Protein AF-A0A7Z8E189-F1 (afdb_monomer_lite)

Sequence (111 aa):
MVSKEAENFLDKLSVELLFRGKDDDEVNEIDDELRAHLLTAEQNGEDVRPIIQTPVKLYADRFAKEMTLTQGLYKYVMYFIVFLLAIFMIPRMLDQGTFDVSVSLLLYIIG

Secondary structure (DSSP, 8-state):
---HHHHHHHHHHHHHHHHTT--HHHHHHHHHHHHHHHHHHHHTT---HHHHTS-HHHHHGGG-----TTSTHHHHHHHHHHHHHHHHHHHHHHHTT-----HHHHHHHH-

Structure (mmCIF, N/CA/C/O backbone):
data_AF-A0A7Z8E189-F1
#
_entry.id   AF-A0A7Z8E189-F1
#
loop_
_atom_site.group_PDB
_atom_site.id
_atom_site.type_symbol
_atom_site.label_atom_id
_atom_site.label_alt_id
_atom_site.label_comp_id
_atom_site.label_asym_id
_atom_site.label_entity_id
_atom_site.label_seq_id
_atom_site.pdbx_PDB_ins_code
_atom_site.Cartn_x
_atom_site.Cartn_y
_atom_site.Cartn_z
_atom_site.occupancy
_atom_site.B_iso_or_equiv
_atom_site.auth_seq_id
_atom_site.auth_comp_id
_atom_site.auth_asym_id
_atom_site.auth_atom_id
_atom_site.pdbx_PDB_model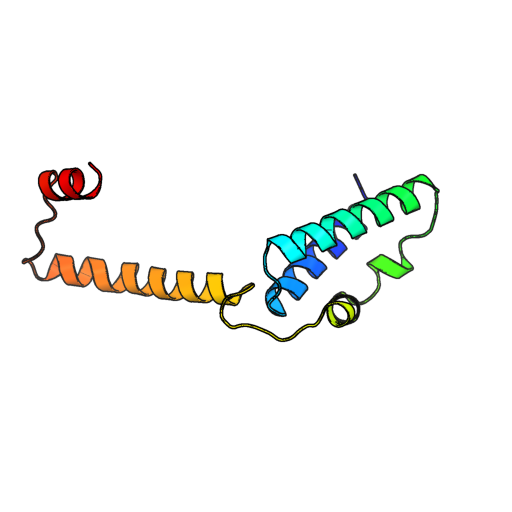_num
ATOM 1 N N . MET A 1 1 ? -11.224 8.437 11.596 1.00 75.81 1 MET A N 1
ATOM 2 C CA . MET A 1 1 ? -9.871 7.847 11.532 1.00 75.81 1 MET A CA 1
ATOM 3 C C . MET A 1 1 ? -9.746 6.884 12.690 1.00 75.81 1 MET A C 1
ATOM 5 O O . MET A 1 1 ? -10.227 7.229 13.763 1.00 75.81 1 MET A O 1
ATOM 9 N N . VAL A 1 2 ? -9.185 5.704 12.438 1.00 88.19 2 VAL A N 1
ATOM 10 C CA . VAL A 1 2 ? -8.939 4.670 13.455 1.00 88.19 2 VAL A CA 1
ATOM 11 C C . VAL A 1 2 ? -7.736 5.036 14.331 1.00 88.19 2 VAL A C 1
ATOM 13 O O . VAL A 1 2 ? -6.996 5.973 14.016 1.00 88.19 2 VAL A O 1
ATOM 16 N N . SER A 1 3 ? -7.527 4.310 15.427 1.00 90.69 3 SER A N 1
ATOM 17 C CA . SER A 1 3 ? -6.322 4.447 16.248 1.00 90.69 3 SER A CA 1
ATOM 18 C C . SER A 1 3 ? -5.026 4.154 15.471 1.00 90.69 3 SER A C 1
ATOM 20 O O . SER A 1 3 ? -4.992 3.402 14.498 1.00 90.69 3 SER A O 1
ATOM 22 N N . LYS A 1 4 ? -3.904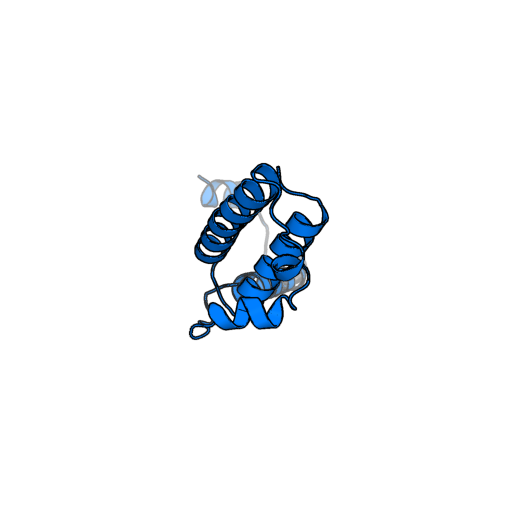 4.715 15.944 1.00 89.69 4 LYS A N 1
ATOM 23 C CA . LYS A 1 4 ? -2.581 4.526 15.318 1.00 89.69 4 LYS A CA 1
ATOM 24 C C . LYS A 1 4 ? -2.103 3.068 15.349 1.00 89.69 4 LYS A C 1
ATOM 26 O O . LYS A 1 4 ? -1.332 2.649 14.490 1.00 89.69 4 LYS A O 1
ATOM 31 N N . GLU A 1 5 ? -2.530 2.303 16.351 1.00 89.50 5 GLU A N 1
ATOM 32 C CA . GLU A 1 5 ? -2.217 0.874 16.454 1.00 89.50 5 GLU A CA 1
ATOM 33 C C . GLU A 1 5 ? -2.990 0.062 15.411 1.00 89.50 5 GLU A C 1
ATOM 35 O O . GLU A 1 5 ? -2.399 -0.801 14.761 1.00 89.50 5 GLU A O 1
ATOM 40 N N . ALA A 1 6 ? -4.270 0.388 15.203 1.00 90.38 6 ALA A N 1
ATOM 41 C CA . ALA A 1 6 ? -5.095 -0.195 14.153 1.00 90.38 6 ALA A CA 1
ATOM 42 C C . ALA A 1 6 ? -4.560 0.132 12.754 1.00 90.38 6 ALA A C 1
ATOM 44 O O . ALA A 1 6 ? -4.443 -0.762 11.922 1.00 90.38 6 ALA A O 1
ATOM 45 N N . GLU A 1 7 ? -4.149 1.376 12.513 1.00 92.44 7 GLU A N 1
ATOM 46 C CA . GLU A 1 7 ? -3.561 1.782 11.232 1.00 92.44 7 GLU A CA 1
ATOM 47 C C . GLU A 1 7 ? -2.251 1.034 10.928 1.00 92.44 7 GLU A C 1
ATOM 49 O O . GLU A 1 7 ? -2.077 0.495 9.843 1.00 92.44 7 GLU A O 1
ATOM 54 N N . ASN A 1 8 ? -1.372 0.869 11.922 1.00 93.06 8 ASN A N 1
ATOM 55 C CA . ASN A 1 8 ? -0.138 0.089 11.761 1.00 93.06 8 ASN A CA 1
ATOM 56 C C . ASN A 1 8 ? -0.404 -1.414 11.539 1.00 93.06 8 ASN A C 1
ATOM 58 O O . ASN A 1 8 ? 0.387 -2.109 10.901 1.00 93.06 8 ASN A O 1
ATOM 62 N N . PHE A 1 9 ? -1.491 -1.949 12.100 1.00 93.44 9 PHE A N 1
ATOM 63 C CA . PHE A 1 9 ? -1.918 -3.319 11.823 1.00 93.44 9 PHE A CA 1
ATOM 64 C C . PHE A 1 9 ? -2.392 -3.469 10.371 1.00 93.44 9 PHE A C 1
ATOM 66 O O . PHE A 1 9 ? -1.952 -4.400 9.695 1.00 93.44 9 PHE A O 1
ATOM 73 N N . LEU A 1 10 ? -3.225 -2.538 9.898 1.00 93.25 10 LEU A N 1
ATOM 74 C CA . LEU A 1 10 ? -3.724 -2.478 8.524 1.00 93.25 10 LEU A CA 1
ATOM 75 C C . LEU A 1 10 ? -2.575 -2.388 7.508 1.00 93.25 10 LEU A C 1
ATOM 77 O O . LEU A 1 10 ? -2.470 -3.245 6.636 1.00 93.25 10 LEU A O 1
ATOM 81 N N . ASP A 1 11 ? -1.618 -1.477 7.708 1.00 93.50 11 ASP A N 1
ATOM 82 C CA . ASP A 1 11 ? -0.448 -1.338 6.825 1.00 93.50 11 ASP A CA 1
ATOM 83 C C . ASP A 1 11 ? 0.350 -2.648 6.705 1.00 93.50 11 ASP A C 1
ATOM 85 O O . ASP A 1 11 ? 0.748 -3.077 5.618 1.00 93.50 11 ASP A O 1
ATOM 89 N N . LYS A 1 12 ? 0.585 -3.320 7.839 1.00 93.50 12 LYS A N 1
ATOM 90 C CA . LYS A 1 12 ? 1.305 -4.600 7.871 1.00 93.50 12 LYS A CA 1
ATOM 91 C C . LYS A 1 12 ? 0.520 -5.721 7.203 1.00 93.50 12 LYS A C 1
ATOM 93 O O . LYS A 1 12 ? 1.133 -6.584 6.573 1.00 93.50 12 LYS A O 1
ATOM 98 N N . LEU A 1 13 ? -0.801 -5.733 7.365 1.00 92.75 13 LEU A N 1
ATOM 99 C CA . LEU A 1 13 ? -1.673 -6.695 6.707 1.00 92.75 13 LEU A CA 1
ATOM 100 C C . LEU A 1 13 ? -1.619 -6.503 5.189 1.00 92.75 13 LEU A C 1
ATOM 102 O O . LEU A 1 13 ? -1.385 -7.474 4.476 1.00 92.75 13 LEU A O 1
ATOM 106 N N . SER A 1 14 ? -1.737 -5.267 4.710 1.00 92.06 14 SER A N 1
ATOM 107 C CA . SER A 1 14 ? -1.685 -4.923 3.287 1.00 92.06 14 SER A CA 1
ATOM 108 C C . SER A 1 14 ? -0.377 -5.373 2.638 1.00 92.06 14 SER A C 1
ATOM 110 O O . SER A 1 14 ? -0.388 -6.043 1.605 1.00 92.06 14 SER A O 1
ATOM 112 N N . VAL A 1 15 ? 0.763 -5.134 3.294 1.00 90.12 15 VAL A N 1
ATOM 113 C CA . VAL A 1 15 ? 2.066 -5.639 2.827 1.00 90.12 15 VAL A CA 1
ATOM 114 C C . VAL A 1 15 ? 2.099 -7.170 2.769 1.00 90.12 15 VAL A C 1
ATOM 116 O O . VAL A 1 15 ? 2.551 -7.741 1.777 1.00 90.12 15 VAL A O 1
ATOM 119 N N . GLU A 1 16 ? 1.620 -7.857 3.807 1.00 89.69 16 GLU A N 1
ATOM 120 C CA . GLU A 1 16 ? 1.593 -9.325 3.852 1.00 89.69 16 GLU A CA 1
ATOM 121 C C . GLU A 1 16 ? 0.678 -9.921 2.763 1.00 89.69 16 GLU A C 1
ATOM 123 O O . GLU A 1 16 ? 1.026 -10.936 2.157 1.00 89.69 16 GLU A O 1
ATOM 128 N N . LEU A 1 17 ? -0.459 -9.287 2.465 1.00 89.12 17 LEU A N 1
ATOM 129 C CA . LEU A 1 17 ? -1.369 -9.706 1.394 1.00 89.12 17 LEU A CA 1
ATOM 130 C C . LEU A 1 17 ? -0.731 -9.535 0.007 1.00 89.12 17 LEU A C 1
ATOM 132 O O . LEU A 1 17 ? -0.806 -10.456 -0.811 1.00 89.12 17 LEU A O 1
ATOM 136 N N . LEU A 1 18 ? -0.017 -8.429 -0.230 1.00 87.38 18 LEU A N 1
ATOM 137 C CA . LEU A 1 18 ? 0.775 -8.235 -1.451 1.00 87.38 18 LEU A CA 1
ATOM 138 C C . LEU A 1 18 ? 1.890 -9.283 -1.586 1.00 87.38 18 LEU A C 1
ATOM 140 O O . LEU A 1 18 ? 2.174 -9.750 -2.692 1.00 87.38 18 LEU A O 1
ATOM 144 N N . PHE A 1 19 ? 2.521 -9.680 -0.474 1.00 84.12 19 PHE A N 1
ATOM 145 C CA . PHE A 1 19 ? 3.515 -10.763 -0.453 1.00 84.12 19 PHE A CA 1
ATOM 146 C C . PHE A 1 19 ? 2.903 -12.117 -0.810 1.00 84.12 19 PHE A C 1
ATOM 148 O O . PHE A 1 19 ? 3.558 -12.944 -1.441 1.00 84.12 19 PHE A O 1
ATOM 155 N N . ARG A 1 20 ? 1.643 -12.330 -0.435 1.00 82.62 20 ARG A N 1
ATOM 156 C CA . ARG A 1 20 ? 0.861 -13.531 -0.753 1.00 82.62 20 ARG A CA 1
ATOM 157 C C . ARG A 1 20 ? 0.256 -13.504 -2.154 1.00 82.62 20 ARG A C 1
ATOM 159 O O . ARG A 1 20 ? -0.443 -14.443 -2.516 1.00 82.62 20 ARG A O 1
ATOM 166 N N . GLY A 1 21 ? 0.554 -12.474 -2.945 1.00 79.38 21 GLY A N 1
ATOM 167 C CA . GLY A 1 21 ? 0.171 -12.385 -4.349 1.00 79.38 21 GLY A CA 1
ATOM 168 C C . GLY A 1 21 ? -1.221 -11.816 -4.595 1.00 79.38 21 GLY A C 1
ATOM 169 O O . GLY A 1 21 ? -1.713 -11.971 -5.706 1.00 79.38 21 GLY A O 1
ATOM 170 N N . LYS A 1 22 ? -1.846 -11.154 -3.613 1.00 84.69 22 LYS A N 1
ATOM 171 C CA . LYS A 1 22 ? -3.025 -10.326 -3.893 1.00 84.69 22 LYS A CA 1
ATOM 172 C C . LYS A 1 22 ? -2.643 -9.117 -4.731 1.00 84.69 22 LYS A C 1
ATOM 174 O O . LYS A 1 22 ? -1.537 -8.593 -4.581 1.00 84.69 22 LYS A O 1
ATOM 179 N N . ASP A 1 23 ? -3.531 -8.693 -5.618 1.00 85.94 23 ASP A N 1
ATOM 180 C CA . ASP A 1 23 ? -3.355 -7.426 -6.323 1.00 85.94 23 ASP A CA 1
ATOM 181 C C . ASP A 1 23 ? -3.775 -6.221 -5.472 1.00 85.94 23 ASP A C 1
ATOM 183 O O . ASP A 1 23 ? -4.356 -6.362 -4.397 1.00 85.94 23 ASP A O 1
ATOM 187 N N . ASP A 1 24 ? -3.403 -5.032 -5.946 1.00 87.56 24 ASP A N 1
ATOM 188 C CA . ASP A 1 24 ? -3.598 -3.784 -5.213 1.00 87.56 24 ASP A CA 1
ATOM 189 C C . ASP A 1 24 ? -5.092 -3.494 -4.967 1.00 87.56 24 ASP A C 1
ATOM 191 O O . ASP A 1 24 ? -5.438 -2.981 -3.905 1.00 87.56 24 ASP A O 1
ATOM 195 N N . ASP A 1 25 ? -5.982 -3.861 -5.896 1.00 89.19 25 ASP A N 1
ATOM 196 C CA . ASP A 1 25 ? -7.421 -3.611 -5.768 1.00 89.19 25 ASP A CA 1
ATOM 197 C C . ASP A 1 25 ? -8.033 -4.517 -4.691 1.00 89.19 25 ASP A C 1
ATOM 199 O O . ASP A 1 25 ? -8.745 -4.032 -3.812 1.00 89.19 25 ASP A O 1
ATOM 203 N N . GLU A 1 26 ? -7.682 -5.810 -4.688 1.00 88.25 26 GLU A N 1
ATOM 204 C CA . GLU A 1 26 ? -8.100 -6.739 -3.630 1.00 88.25 26 GLU A CA 1
ATOM 205 C C . GLU A 1 26 ? -7.585 -6.315 -2.247 1.00 88.25 26 GLU A C 1
ATOM 207 O O . GLU A 1 26 ? -8.281 -6.467 -1.242 1.00 88.25 26 GLU A O 1
ATOM 212 N N . VAL A 1 27 ? -6.345 -5.824 -2.169 1.00 91.31 27 VAL A N 1
ATOM 213 C CA . VAL A 1 27 ? -5.761 -5.354 -0.905 1.00 91.31 27 VAL A CA 1
ATOM 214 C C . VAL A 1 27 ? -6.492 -4.117 -0.398 1.00 91.31 27 VAL A C 1
ATOM 216 O O . VAL A 1 27 ? -6.807 -4.061 0.788 1.00 91.31 27 VAL A O 1
ATOM 219 N N . ASN A 1 28 ? -6.802 -3.167 -1.282 1.00 92.75 28 ASN A N 1
ATOM 220 C CA . ASN A 1 28 ? -7.537 -1.958 -0.918 1.00 92.75 28 ASN A CA 1
ATOM 221 C C . ASN A 1 28 ? -8.964 -2.275 -0.456 1.00 92.75 28 ASN A C 1
ATOM 223 O O . ASN A 1 28 ? -9.410 -1.712 0.536 1.00 92.75 28 ASN A O 1
ATOM 227 N N . GLU A 1 29 ? -9.656 -3.211 -1.111 1.00 93.25 29 GLU A N 1
ATOM 228 C CA . GLU A 1 29 ? -10.999 -3.636 -0.695 1.00 93.25 29 GLU A CA 1
ATOM 229 C C . GLU A 1 29 ? -10.985 -4.249 0.717 1.00 93.25 29 GLU A C 1
ATOM 231 O O . GLU A 1 29 ? -11.814 -3.896 1.559 1.00 93.25 29 GLU A O 1
ATOM 236 N N . ILE A 1 30 ? -9.995 -5.104 1.011 1.00 91.44 30 ILE A N 1
ATOM 237 C CA . ILE A 1 30 ? -9.816 -5.696 2.345 1.00 91.44 30 ILE A CA 1
ATOM 238 C C . ILE A 1 30 ? -9.447 -4.626 3.387 1.00 91.44 30 ILE A C 1
ATOM 240 O O . ILE A 1 30 ? -9.955 -4.679 4.511 1.00 91.44 30 ILE A O 1
ATOM 244 N N . ASP A 1 31 ? -8.572 -3.670 3.047 1.00 94.00 31 ASP A N 1
ATOM 245 C CA . ASP A 1 31 ? -8.203 -2.563 3.942 1.00 94.00 31 ASP A CA 1
ATOM 246 C C . ASP A 1 31 ? -9.418 -1.699 4.274 1.00 94.00 31 ASP A C 1
ATOM 248 O O . ASP A 1 31 ? -9.686 -1.455 5.449 1.00 94.00 31 ASP A O 1
ATOM 252 N N . ASP A 1 32 ? -10.185 -1.292 3.261 1.00 94.25 32 ASP A N 1
ATOM 253 C CA . ASP A 1 32 ? -11.337 -0.405 3.408 1.00 94.25 32 ASP A CA 1
ATOM 254 C C . ASP A 1 32 ? -12.448 -1.049 4.247 1.00 94.25 32 ASP A C 1
ATOM 256 O O . ASP A 1 32 ? -12.968 -0.419 5.177 1.00 94.25 32 ASP A O 1
ATOM 260 N N . GLU A 1 33 ? -12.785 -2.315 3.973 1.00 92.38 33 GLU A N 1
ATOM 261 C CA . GLU A 1 33 ? -13.784 -3.063 4.743 1.00 92.38 33 GLU A CA 1
ATOM 262 C C . GLU A 1 33 ? -13.350 -3.193 6.210 1.00 92.38 33 GLU A C 1
ATOM 264 O O . GLU A 1 33 ? -14.097 -2.857 7.138 1.00 92.38 33 GLU A O 1
ATOM 269 N N . LEU A 1 34 ? -12.107 -3.618 6.445 1.00 92.56 34 LEU A N 1
ATOM 270 C CA . LEU A 1 34 ? -11.603 -3.820 7.798 1.00 92.56 34 LEU A CA 1
ATOM 271 C C . LEU A 1 34 ? -11.441 -2.501 8.560 1.00 92.56 34 LEU A C 1
ATOM 273 O O . LEU A 1 34 ? -11.754 -2.430 9.750 1.00 92.56 34 LEU A O 1
ATOM 277 N N . ARG A 1 35 ? -11.005 -1.435 7.888 1.00 94.31 35 ARG A N 1
ATOM 278 C CA . ARG A 1 35 ? -10.900 -0.087 8.452 1.00 94.31 35 ARG A CA 1
ATOM 279 C C . ARG A 1 35 ? -12.265 0.446 8.861 1.00 94.31 35 ARG A C 1
ATOM 281 O O . ARG A 1 35 ? -12.376 1.036 9.938 1.00 94.31 35 ARG A O 1
ATOM 288 N N . ALA A 1 36 ? -13.298 0.222 8.050 1.00 93.88 36 ALA A N 1
ATOM 289 C CA . ALA A 1 36 ? -14.668 0.573 8.405 1.00 93.88 36 ALA A CA 1
ATOM 290 C C . ALA A 1 36 ? -15.127 -0.189 9.659 1.00 93.88 36 ALA A C 1
ATOM 292 O O . ALA A 1 36 ? -15.620 0.433 10.602 1.00 93.88 36 ALA A O 1
ATOM 293 N N . HIS A 1 37 ? -14.882 -1.502 9.726 1.00 90.94 37 HIS A N 1
ATOM 294 C CA . HIS A 1 37 ? -15.213 -2.312 10.902 1.00 90.94 37 HIS A CA 1
ATOM 295 C C . HIS A 1 37 ? -14.492 -1.855 12.175 1.00 90.94 37 HIS A C 1
ATOM 297 O O . HIS A 1 37 ? -15.126 -1.718 13.222 1.00 90.94 37 HIS A O 1
ATOM 303 N N . LEU A 1 38 ? -13.189 -1.578 12.092 1.00 91.94 38 LEU A N 1
ATOM 304 C CA . LEU A 1 38 ? -12.400 -1.087 13.224 1.00 91.94 38 LEU A CA 1
ATOM 305 C C . LEU A 1 38 ? -12.889 0.287 13.688 1.00 91.94 38 LEU A C 1
ATOM 307 O O . LEU A 1 38 ? -13.026 0.515 14.888 1.00 91.94 38 LEU A O 1
ATOM 311 N N . LEU A 1 39 ? -13.217 1.181 12.752 1.00 93.25 39 LEU A N 1
ATOM 312 C CA . LEU A 1 39 ? -13.748 2.501 13.076 1.00 93.25 39 LEU A CA 1
ATOM 313 C C . LEU A 1 39 ? -15.096 2.407 13.798 1.00 93.25 39 LEU A C 1
ATOM 315 O O . LEU A 1 39 ? -15.302 3.106 14.788 1.00 93.25 39 LEU A O 1
ATOM 319 N N . THR A 1 40 ? -16.006 1.551 13.327 1.00 92.38 40 THR A N 1
ATOM 320 C CA . THR A 1 40 ? -17.305 1.339 13.980 1.00 92.38 40 THR A CA 1
ATOM 321 C C . THR A 1 40 ? -17.142 0.743 15.377 1.00 92.38 40 THR A C 1
ATOM 323 O O . THR A 1 40 ? -17.763 1.234 16.317 1.00 92.38 40 THR A O 1
ATOM 326 N N . ALA A 1 41 ? -16.276 -0.259 15.541 1.00 90.19 41 ALA A N 1
ATOM 327 C CA . ALA A 1 41 ? -16.005 -0.869 16.840 1.00 90.19 41 ALA A CA 1
ATOM 328 C C . ALA A 1 41 ? -15.429 0.151 17.840 1.00 90.19 41 ALA A C 1
ATOM 330 O O . ALA A 1 41 ? -15.933 0.278 18.956 1.00 90.19 41 ALA A O 1
ATOM 331 N N . GLU A 1 42 ? -14.443 0.956 17.428 1.00 89.38 42 GLU A N 1
ATOM 332 C CA . GLU A 1 42 ? -13.879 2.019 18.271 1.00 89.38 42 GLU A CA 1
ATOM 333 C C . GLU A 1 42 ? -14.929 3.083 18.643 1.00 89.38 42 GLU A C 1
ATOM 335 O O . GLU A 1 42 ? -14.981 3.525 19.793 1.00 89.38 42 GLU A O 1
ATOM 340 N N . GLN A 1 43 ? -15.803 3.473 17.706 1.00 91.81 43 GLN A N 1
ATOM 341 C CA . GLN A 1 43 ? -16.892 4.428 17.960 1.00 91.81 43 GLN A CA 1
ATOM 342 C C . GLN A 1 43 ? -17.945 3.893 18.938 1.00 91.81 43 GLN A C 1
ATOM 344 O O . GLN A 1 43 ? -18.487 4.662 19.733 1.00 91.81 43 GLN A O 1
ATOM 349 N N . ASN A 1 44 ? -18.206 2.586 18.910 1.00 90.75 44 ASN A N 1
ATOM 350 C CA . ASN A 1 44 ? -19.111 1.909 19.836 1.00 90.75 44 ASN A CA 1
ATOM 351 C C . ASN A 1 44 ? -18.483 1.655 21.219 1.00 90.75 44 ASN A C 1
ATOM 353 O O . ASN A 1 44 ? -19.167 1.173 22.123 1.00 90.75 44 ASN A O 1
ATOM 3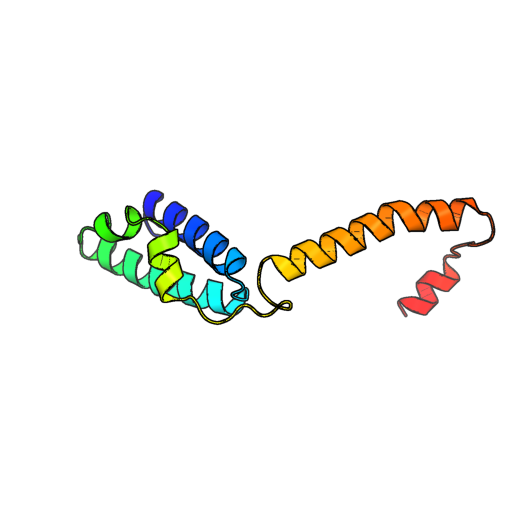57 N N . GLY A 1 45 ? -17.197 1.976 21.406 1.00 87.81 45 GLY A N 1
ATOM 358 C CA . GLY A 1 45 ? -16.457 1.679 22.633 1.00 87.81 45 GLY A CA 1
ATOM 359 C C . GLY A 1 45 ? -16.107 0.196 22.791 1.00 87.81 45 GLY A C 1
ATOM 360 O O . GLY A 1 45 ? -15.841 -0.255 23.906 1.00 87.81 45 GLY A O 1
ATOM 361 N N . GLU A 1 46 ? -16.127 -0.566 21.698 1.00 89.00 46 GLU A N 1
ATOM 362 C CA . GLU A 1 46 ? -15.723 -1.968 21.672 1.00 89.00 46 GLU A CA 1
ATOM 363 C C . GLU A 1 46 ? -14.194 -2.100 21.691 1.00 89.00 46 GLU A C 1
ATOM 365 O O . GLU A 1 46 ? -13.448 -1.238 21.221 1.00 89.00 46 GLU A O 1
ATOM 370 N N . ASP A 1 47 ? -13.711 -3.210 22.247 1.00 86.19 47 ASP A N 1
ATOM 371 C CA . ASP A 1 47 ? -12.280 -3.480 22.319 1.00 86.19 47 ASP A CA 1
ATOM 372 C C . ASP A 1 47 ? -11.769 -4.094 21.009 1.00 86.19 47 ASP A C 1
ATOM 374 O O . ASP A 1 47 ? -11.987 -5.275 20.736 1.00 86.19 47 ASP A O 1
ATOM 378 N N . VAL A 1 48 ? -11.044 -3.304 20.214 1.00 87.12 48 VAL A N 1
ATOM 379 C CA . VAL A 1 48 ? -10.416 -3.751 18.957 1.00 87.12 48 VAL A CA 1
ATOM 380 C C . VAL A 1 48 ? -9.067 -4.450 19.152 1.00 87.12 48 VAL A C 1
ATOM 382 O O . VAL A 1 48 ? -8.564 -5.080 18.218 1.00 87.12 48 VAL A O 1
ATOM 385 N N . ARG A 1 49 ? -8.485 -4.408 20.362 1.00 86.31 49 ARG A N 1
ATOM 386 C CA . ARG A 1 49 ? -7.176 -5.013 20.685 1.00 86.31 49 ARG A CA 1
ATOM 387 C C . ARG A 1 49 ? -7.041 -6.487 20.292 1.00 86.31 49 ARG A C 1
ATOM 389 O O . ARG A 1 49 ? -5.983 -6.837 19.773 1.00 86.31 49 ARG A O 1
ATOM 396 N N . PRO A 1 50 ? -8.057 -7.355 20.469 1.00 85.81 50 PRO A N 1
ATOM 397 C CA . PRO A 1 50 ? -7.962 -8.755 20.058 1.00 85.81 50 PRO A CA 1
ATOM 398 C C . PRO A 1 50 ? -7.706 -8.924 18.554 1.00 85.81 50 PRO A C 1
ATOM 400 O O . PRO A 1 50 ? -7.018 -9.857 18.145 1.00 85.81 50 PRO A O 1
ATOM 403 N N . ILE A 1 51 ? -8.226 -8.010 17.730 1.00 82.50 51 ILE A N 1
ATOM 404 C CA . ILE A 1 51 ? -8.053 -8.031 16.275 1.00 82.50 51 ILE A CA 1
ATOM 405 C C . ILE A 1 51 ? -6.646 -7.535 15.930 1.00 82.50 51 ILE A C 1
ATOM 407 O O . ILE A 1 51 ? -5.877 -8.262 15.307 1.00 82.50 51 ILE A O 1
ATOM 411 N N . ILE A 1 52 ? -6.274 -6.345 16.409 1.00 87.19 52 ILE A N 1
ATOM 412 C CA . ILE A 1 52 ? -5.007 -5.682 16.047 1.00 87.19 52 ILE A CA 1
ATOM 413 C C . ILE A 1 52 ? -3.759 -6.339 16.662 1.00 87.19 52 ILE A C 1
ATOM 415 O O . ILE A 1 52 ? -2.655 -6.165 16.152 1.00 87.19 52 ILE A O 1
ATOM 419 N N . GLN A 1 53 ? -3.907 -7.104 17.750 1.00 87.81 53 GLN A N 1
ATOM 420 C CA . GLN A 1 53 ? -2.809 -7.874 18.355 1.00 87.81 53 GLN A CA 1
ATOM 421 C C . GLN A 1 53 ? -2.647 -9.270 17.746 1.00 87.81 53 GLN A C 1
ATOM 423 O O . GLN A 1 53 ? -1.673 -9.965 18.047 1.00 87.81 53 GLN A O 1
ATOM 428 N N . THR A 1 54 ? -3.574 -9.701 16.887 1.00 85.69 54 THR A N 1
ATOM 429 C CA . THR A 1 54 ? -3.420 -10.966 16.170 1.00 85.69 54 THR A CA 1
ATOM 430 C C . THR A 1 54 ? -2.229 -10.859 15.208 1.00 85.69 54 THR A C 1
ATOM 432 O O . THR A 1 54 ? -2.063 -9.834 14.545 1.00 85.69 54 THR A O 1
ATOM 435 N N . PRO A 1 55 ? -1.382 -11.897 15.078 1.00 87.81 55 PRO A N 1
ATOM 436 C CA . PRO A 1 55 ? -0.326 -11.891 14.076 1.00 87.81 55 PRO A CA 1
ATOM 437 C C . PRO A 1 55 ? -0.905 -11.680 12.672 1.00 87.81 55 PRO A C 1
ATOM 439 O O . PRO A 1 55 ? -1.703 -12.493 12.206 1.00 87.81 55 PRO A O 1
ATOM 442 N N . VAL A 1 56 ? -0.464 -10.629 11.974 1.00 88.25 56 VAL A N 1
ATOM 443 C CA . VAL A 1 56 ? -0.938 -10.282 10.617 1.00 88.25 56 VAL A CA 1
ATOM 444 C C . VAL A 1 56 ? -0.867 -11.452 9.638 1.00 88.25 56 VAL A C 1
ATOM 446 O O . VAL A 1 56 ? -1.777 -11.624 8.840 1.00 88.25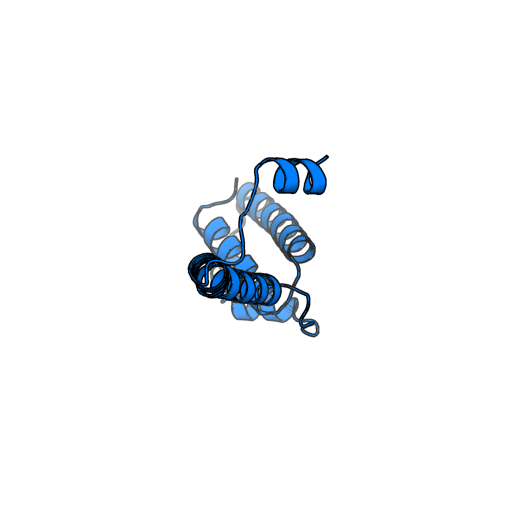 56 VAL A O 1
ATOM 449 N N . LYS A 1 57 ? 0.137 -12.327 9.763 1.00 85.38 57 LYS A N 1
ATOM 450 C CA . LYS A 1 57 ? 0.254 -13.560 8.965 1.00 85.38 57 LYS A CA 1
ATOM 451 C C . LYS A 1 57 ? -0.953 -14.484 9.111 1.00 85.38 57 LYS A C 1
ATOM 453 O O . LYS A 1 57 ? -1.479 -14.955 8.113 1.00 85.38 57 LYS A O 1
ATOM 458 N N . LEU A 1 58 ? -1.404 -14.695 10.348 1.00 86.00 58 LEU A N 1
ATOM 459 C CA . LEU A 1 58 ? -2.548 -15.554 10.659 1.00 86.00 58 LEU A CA 1
ATOM 460 C C . LEU A 1 58 ? -3.853 -14.959 10.114 1.00 86.00 58 LEU A C 1
ATOM 462 O O . LEU A 1 58 ? -4.769 -15.680 9.728 1.00 86.00 58 LEU A O 1
ATOM 466 N N . TYR A 1 59 ? -3.950 -13.629 10.107 1.00 86.38 59 TYR A N 1
ATOM 467 C CA . TYR A 1 59 ? -5.094 -12.934 9.534 1.00 86.38 59 TYR A CA 1
ATOM 468 C C . TYR A 1 59 ? -5.064 -13.005 8.000 1.00 86.38 59 TYR A C 1
ATOM 470 O O . TYR A 1 59 ? -6.061 -13.371 7.387 1.00 86.38 59 TYR A O 1
ATOM 478 N N . ALA A 1 60 ? -3.899 -12.773 7.39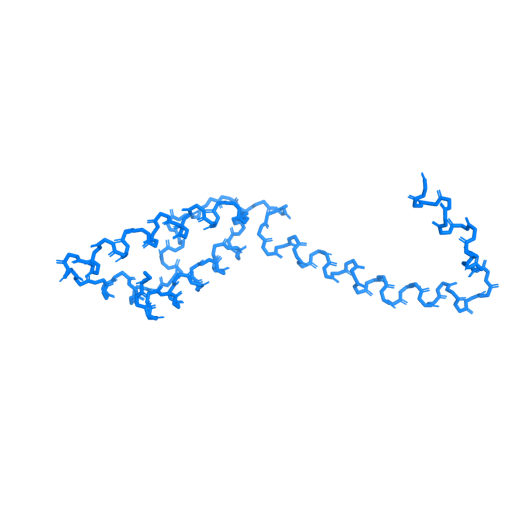2 1.00 87.19 60 ALA A N 1
ATOM 479 C CA . ALA A 1 60 ? -3.669 -12.869 5.954 1.00 87.19 60 ALA A CA 1
ATOM 480 C C . ALA A 1 60 ? -3.878 -14.290 5.396 1.00 87.19 60 ALA A C 1
ATOM 482 O O . ALA A 1 60 ? -4.338 -14.437 4.265 1.00 87.19 60 ALA A O 1
ATOM 483 N N . ASP A 1 61 ? -3.614 -15.340 6.186 1.00 85.00 61 ASP A N 1
ATOM 484 C CA . ASP A 1 61 ? -3.918 -16.737 5.826 1.00 85.00 61 ASP A CA 1
ATOM 485 C C . ASP A 1 61 ? -5.399 -16.947 5.473 1.00 85.00 61 ASP A C 1
ATOM 487 O O . ASP A 1 61 ? -5.713 -17.779 4.625 1.00 85.00 61 ASP A O 1
ATOM 491 N N . ARG A 1 62 ? -6.317 -16.164 6.059 1.00 83.94 62 ARG A N 1
ATOM 492 C CA . ARG A 1 62 ? -7.758 -16.242 5.751 1.00 83.94 62 ARG A CA 1
ATOM 493 C C . ARG A 1 62 ? -8.086 -15.804 4.326 1.00 83.94 62 ARG A C 1
ATOM 495 O O . ARG A 1 62 ? -9.115 -16.199 3.791 1.00 83.94 62 ARG A O 1
ATOM 502 N N . PHE A 1 63 ? -7.209 -15.006 3.725 1.00 79.69 63 PHE A N 1
ATOM 503 C CA . PHE A 1 63 ? -7.366 -14.445 2.387 1.00 79.69 63 PHE A CA 1
ATOM 504 C C . PHE A 1 63 ? -6.472 -15.136 1.352 1.00 79.69 63 PHE A C 1
ATOM 506 O O . PHE A 1 63 ? -6.442 -14.722 0.192 1.00 79.69 63 PHE A O 1
ATOM 513 N N . ALA A 1 64 ? -5.736 -16.177 1.755 1.00 64.25 64 ALA A N 1
ATOM 514 C CA . ALA A 1 64 ? -4.822 -16.894 0.884 1.00 64.25 64 ALA A CA 1
ATOM 515 C C . ALA A 1 64 ? -5.597 -17.665 -0.200 1.00 64.25 64 ALA A C 1
ATOM 517 O O . ALA A 1 64 ? -6.177 -18.721 0.048 1.00 64.25 64 ALA A O 1
ATOM 518 N N . LYS A 1 65 ? -5.579 -17.134 -1.424 1.00 62.16 65 LYS A N 1
ATOM 519 C CA . LYS A 1 65 ? -5.835 -17.881 -2.660 1.00 62.16 65 LYS A CA 1
ATOM 520 C C . LYS A 1 65 ? -4.548 -17.953 -3.480 1.00 62.16 65 LYS A C 1
ATOM 522 O O . LYS A 1 65 ? -3.597 -17.229 -3.209 1.00 62.16 65 LYS A O 1
ATOM 527 N N . GLU A 1 66 ? -4.525 -18.898 -4.415 1.00 58.59 66 GLU A N 1
ATOM 528 C CA . GLU A 1 66 ? -3.382 -19.260 -5.259 1.00 58.59 66 GLU A CA 1
ATOM 529 C C . GLU A 1 66 ? -2.608 -18.042 -5.792 1.00 58.59 66 GLU A C 1
ATOM 531 O O . GLU A 1 66 ? -3.193 -17.120 -6.353 1.00 58.59 66 GLU A O 1
ATOM 536 N N . MET A 1 67 ? -1.280 -18.053 -5.632 1.00 57.16 67 MET A N 1
ATOM 537 C CA . MET A 1 67 ? -0.404 -17.000 -6.150 1.00 57.16 67 MET A CA 1
ATOM 538 C C . MET A 1 67 ? -0.313 -17.069 -7.674 1.00 57.16 67 MET A C 1
ATOM 540 O O . MET A 1 67 ? 0.156 -18.070 -8.223 1.00 57.16 67 MET A O 1
ATOM 544 N N . THR A 1 68 ? -0.639 -15.971 -8.356 1.00 58.25 68 THR A N 1
ATOM 545 C CA . THR A 1 68 ? -0.263 -15.779 -9.761 1.00 58.25 68 THR A CA 1
ATOM 546 C C . THR A 1 68 ? 1.001 -14.921 -9.855 1.00 58.25 68 THR A C 1
ATOM 548 O O . THR A 1 68 ? 1.180 -13.955 -9.117 1.00 58.25 68 THR A O 1
ATOM 551 N N . LEU A 1 69 ? 1.905 -15.252 -10.786 1.00 58.66 69 LEU A N 1
ATOM 552 C CA . LEU A 1 69 ? 3.147 -14.490 -11.012 1.00 58.66 69 LEU A CA 1
ATOM 553 C C . LEU A 1 69 ? 2.894 -13.058 -11.526 1.00 58.66 69 LEU A C 1
ATOM 555 O O . LEU A 1 69 ? 3.830 -12.283 -11.678 1.00 58.66 69 LEU A O 1
ATOM 559 N N . THR A 1 70 ? 1.652 -12.692 -11.833 1.00 62.31 70 THR A N 1
ATOM 560 C CA . THR A 1 70 ? 1.281 -11.376 -12.369 1.00 62.31 70 THR A CA 1
ATOM 561 C C . THR A 1 70 ? 0.747 -10.405 -11.315 1.00 62.31 70 THR A C 1
ATOM 563 O O . THR A 1 70 ? 0.490 -9.251 -11.656 1.00 62.31 70 THR A O 1
ATOM 566 N N . GLN A 1 71 ? 0.583 -10.835 -10.061 1.00 67.25 71 GLN A N 1
ATOM 567 C CA . GLN A 1 71 ? -0.044 -10.048 -8.994 1.00 67.25 71 GLN A CA 1
ATOM 568 C C . GLN A 1 71 ? 0.923 -9.733 -7.836 1.00 67.25 71 GLN A C 1
ATOM 570 O O . GLN A 1 71 ? 2.001 -10.323 -7.705 1.00 67.25 71 GLN A O 1
ATOM 575 N N . GLY A 1 72 ? 0.535 -8.763 -7.006 1.00 71.81 72 GLY A N 1
ATOM 576 C CA . GLY A 1 72 ? 1.244 -8.367 -5.789 1.00 71.81 72 GLY A CA 1
ATOM 577 C C . GLY A 1 72 ? 2.674 -7.861 -5.995 1.00 71.81 72 GLY A C 1
ATOM 578 O O . GLY A 1 72 ? 3.025 -7.256 -7.013 1.00 71.81 72 GLY A O 1
ATOM 579 N N . LEU A 1 73 ? 3.534 -8.127 -5.005 1.00 75.62 73 LEU A N 1
ATOM 580 C CA . LEU A 1 73 ? 4.917 -7.626 -4.959 1.00 75.62 73 LEU A CA 1
ATOM 581 C C . LEU A 1 73 ? 5.797 -8.102 -6.122 1.00 75.62 73 LEU A C 1
ATOM 583 O O . LEU A 1 73 ? 6.761 -7.425 -6.484 1.00 75.62 73 LEU A O 1
ATOM 587 N N . TYR A 1 74 ? 5.463 -9.232 -6.747 1.00 75.19 74 TYR A N 1
ATOM 588 C CA . TYR A 1 74 ? 6.258 -9.787 -7.841 1.00 75.19 74 TYR A CA 1
ATOM 589 C C . TYR A 1 74 ? 6.289 -8.867 -9.072 1.00 75.19 74 TYR A C 1
ATOM 591 O O . TYR A 1 74 ? 7.340 -8.710 -9.695 1.00 75.19 74 TYR A O 1
ATOM 599 N N . LYS A 1 75 ? 5.178 -8.181 -9.380 1.00 79.75 75 LYS A N 1
ATOM 600 C CA . LYS A 1 75 ? 5.104 -7.176 -10.456 1.00 79.75 75 LYS A CA 1
ATOM 601 C C . LYS A 1 75 ? 6.130 -6.060 -10.244 1.00 79.75 75 LYS A C 1
ATOM 603 O O . LYS A 1 75 ? 6.876 -5.717 -11.161 1.00 79.75 75 LYS A O 1
ATOM 608 N N . TYR A 1 76 ? 6.214 -5.543 -9.020 1.00 82.44 76 TYR A N 1
ATOM 609 C CA . TYR A 1 76 ? 7.157 -4.486 -8.657 1.00 82.44 76 TYR A CA 1
ATOM 610 C C . TYR A 1 76 ? 8.609 -4.968 -8.694 1.00 82.44 76 TYR A C 1
ATOM 612 O O . TYR A 1 76 ? 9.476 -4.254 -9.196 1.00 82.44 76 TYR A O 1
ATOM 620 N N . VAL A 1 77 ? 8.878 -6.200 -8.248 1.00 84.81 77 VAL A N 1
ATOM 621 C CA . VAL A 1 77 ? 10.206 -6.822 -8.376 1.00 84.81 77 VAL A CA 1
ATOM 622 C C . VAL A 1 77 ? 10.604 -6.964 -9.847 1.00 84.81 77 VAL A C 1
ATOM 624 O O . VAL A 1 77 ? 11.734 -6.639 -10.208 1.00 84.81 77 VAL A O 1
ATOM 627 N N . MET A 1 78 ? 9.685 -7.381 -10.720 1.00 84.44 78 MET A N 1
ATOM 628 C CA . MET A 1 78 ? 9.960 -7.493 -12.151 1.00 84.44 78 MET A CA 1
ATOM 629 C C . MET A 1 78 ? 10.249 -6.129 -12.789 1.00 84.44 78 MET A C 1
ATOM 631 O O . MET A 1 78 ? 11.233 -5.996 -13.518 1.00 84.44 78 MET A O 1
ATOM 635 N N . TYR A 1 79 ? 9.467 -5.092 -12.471 1.00 88.06 79 TYR A N 1
ATOM 636 C CA . TYR A 1 79 ? 9.763 -3.727 -12.921 1.00 88.06 79 TYR A CA 1
ATOM 637 C C . TYR A 1 79 ? 11.102 -3.217 -12.405 1.00 88.06 79 TYR A C 1
ATOM 639 O O . TYR A 1 79 ? 11.837 -2.578 -13.153 1.00 88.06 79 TYR A O 1
ATOM 647 N N . PHE A 1 80 ? 11.454 -3.540 -11.163 1.00 89.56 80 PHE A N 1
ATOM 648 C CA . PHE A 1 80 ? 12.744 -3.176 -10.599 1.00 89.56 80 PHE A CA 1
ATOM 649 C C . PHE A 1 80 ? 13.905 -3.844 -11.348 1.00 89.56 80 PHE A C 1
ATOM 651 O O . PHE A 1 80 ? 14.893 -3.184 -11.656 1.00 89.56 80 PHE A O 1
ATOM 658 N N . ILE A 1 81 ? 13.775 -5.119 -11.728 1.00 89.31 81 ILE A N 1
ATOM 659 C CA . ILE A 1 81 ? 14.776 -5.809 -12.556 1.00 89.31 81 ILE A CA 1
ATOM 660 C C . ILE A 1 81 ? 14.908 -5.132 -13.927 1.00 89.31 81 ILE A C 1
ATOM 662 O O . ILE A 1 81 ? 16.025 -4.853 -14.361 1.00 89.31 81 ILE A O 1
ATOM 666 N N . VAL A 1 82 ? 13.791 -4.822 -14.595 1.00 90.56 82 VAL A N 1
ATOM 667 C CA . VAL A 1 82 ? 13.802 -4.108 -15.886 1.00 90.56 82 VAL A CA 1
ATOM 668 C C . VAL A 1 82 ? 14.451 -2.729 -15.747 1.00 90.56 82 VAL A C 1
ATOM 670 O O . VAL A 1 82 ? 15.260 -2.339 -16.586 1.00 90.56 82 VAL A O 1
ATOM 673 N N . PHE A 1 83 ? 14.154 -2.010 -14.666 1.00 92.56 83 PHE A N 1
ATOM 674 C CA . PHE A 1 83 ? 14.752 -0.716 -14.356 1.00 92.56 83 PHE A CA 1
ATOM 675 C C . PHE A 1 83 ? 16.268 -0.811 -14.140 1.00 92.56 83 PHE A C 1
ATOM 677 O O . PHE A 1 83 ? 17.019 -0.012 -14.700 1.00 92.56 83 PHE A O 1
ATOM 684 N N . LEU A 1 84 ? 16.740 -1.813 -13.392 1.00 92.56 84 LEU A N 1
ATOM 685 C CA . LEU A 1 84 ? 18.173 -2.064 -13.229 1.00 92.56 84 LEU A CA 1
ATOM 686 C C . LEU A 1 84 ? 18.837 -2.362 -14.578 1.00 92.56 84 LEU A C 1
ATOM 688 O O . LEU A 1 84 ? 19.875 -1.778 -14.887 1.00 92.56 84 LEU A O 1
ATOM 692 N N . LEU A 1 85 ? 18.230 -3.218 -15.407 1.00 87.69 85 LEU A N 1
ATOM 693 C CA . LEU A 1 85 ? 18.732 -3.497 -16.754 1.00 87.69 85 LEU A CA 1
ATOM 694 C C . LEU A 1 85 ? 18.813 -2.221 -17.592 1.00 87.69 85 LEU A C 1
ATOM 696 O O . LEU A 1 85 ? 19.837 -1.991 -18.226 1.00 87.69 85 LEU A O 1
ATOM 700 N N . ALA A 1 86 ? 17.794 -1.362 -17.549 1.00 87.44 86 ALA A N 1
ATOM 701 C CA . ALA A 1 86 ? 17.805 -0.082 -18.248 1.00 87.44 86 ALA A CA 1
ATOM 702 C C . ALA A 1 86 ? 18.976 0.806 -17.787 1.00 87.44 86 ALA A C 1
ATOM 704 O O . ALA A 1 86 ? 19.732 1.293 -18.626 1.00 87.44 86 ALA A O 1
ATOM 705 N N . ILE A 1 87 ? 19.195 0.947 -16.474 1.00 87.81 87 ILE A N 1
ATOM 706 C CA . ILE A 1 87 ? 20.307 1.740 -15.922 1.00 87.81 87 ILE A CA 1
ATOM 707 C C . ILE A 1 87 ? 21.676 1.205 -16.350 1.00 87.81 87 ILE A C 1
ATOM 709 O O . ILE A 1 87 ? 22.569 1.996 -16.633 1.00 87.81 87 ILE A O 1
ATOM 713 N N . PHE A 1 88 ? 21.876 -0.113 -16.396 1.00 84.00 88 PHE A N 1
ATOM 714 C CA . PHE A 1 88 ? 23.181 -0.676 -16.763 1.00 84.00 88 PHE A CA 1
ATOM 715 C C . PHE A 1 88 ? 23.398 -0.771 -18.275 1.00 84.00 88 PHE A C 1
ATOM 717 O O . PHE A 1 88 ? 24.534 -0.670 -18.745 1.00 84.00 88 PHE A O 1
ATOM 724 N N . MET A 1 89 ? 22.334 -1.010 -19.040 1.00 79.88 89 MET A N 1
ATOM 725 C CA . MET A 1 89 ? 22.419 -1.313 -20.464 1.00 79.88 89 MET A CA 1
ATOM 726 C C . MET A 1 89 ? 22.366 -0.049 -21.321 1.00 79.88 89 MET A C 1
ATOM 728 O O . MET A 1 89 ? 23.175 0.071 -22.238 1.00 79.88 89 MET A O 1
ATOM 732 N N . ILE A 1 90 ? 21.490 0.913 -20.999 1.00 81.62 90 ILE A N 1
ATOM 733 C CA . ILE A 1 90 ? 21.331 2.141 -21.794 1.00 81.62 90 ILE A CA 1
ATOM 734 C C . ILE A 1 90 ? 22.654 2.920 -21.887 1.00 81.62 90 ILE A C 1
ATOM 736 O O . ILE A 1 90 ? 23.084 3.170 -23.011 1.00 81.62 90 ILE A O 1
ATOM 740 N N . PRO A 1 91 ? 23.377 3.229 -20.791 1.00 78.44 91 PRO A N 1
ATOM 741 C CA . PRO A 1 91 ? 24.638 3.966 -20.890 1.00 78.44 91 PRO A CA 1
ATOM 742 C C . PRO A 1 91 ? 25.688 3.231 -21.724 1.00 78.44 91 PRO A C 1
ATOM 744 O O . PRO A 1 91 ? 26.335 3.838 -22.565 1.00 78.44 91 PRO A O 1
ATOM 747 N N . ARG A 1 92 ? 25.796 1.901 -21.583 1.00 74.19 92 ARG A N 1
ATOM 748 C CA . ARG A 1 92 ? 26.723 1.094 -22.394 1.00 74.19 92 ARG A CA 1
ATOM 749 C C . ARG A 1 92 ? 26.381 1.090 -23.881 1.00 74.19 92 ARG A C 1
ATOM 751 O O . ARG A 1 92 ? 27.288 0.960 -24.695 1.00 74.19 92 ARG A O 1
ATOM 758 N N . MET A 1 93 ? 25.101 1.173 -24.238 1.00 70.44 93 MET A N 1
ATOM 759 C CA . MET A 1 93 ? 24.684 1.281 -25.637 1.00 70.44 93 MET A CA 1
ATOM 760 C C . MET A 1 93 ? 24.996 2.666 -26.212 1.00 70.44 93 MET A C 1
ATOM 762 O O . MET A 1 93 ? 25.402 2.761 -27.367 1.00 70.44 93 MET A O 1
ATOM 766 N N . LEU A 1 94 ? 24.861 3.721 -25.403 1.00 72.31 94 LEU A N 1
ATOM 767 C CA . LEU A 1 94 ? 25.214 5.090 -25.790 1.00 72.31 94 LEU A CA 1
ATOM 768 C C . LEU A 1 94 ? 26.741 5.276 -25.914 1.00 72.31 94 LEU A C 1
ATOM 770 O O . LEU A 1 94 ? 27.208 5.869 -26.884 1.00 72.31 94 LEU A O 1
ATOM 774 N N . ASP A 1 95 ? 27.527 4.698 -25.000 1.00 69.38 95 ASP A N 1
ATOM 775 C CA . ASP A 1 95 ? 28.996 4.807 -24.976 1.00 69.38 95 ASP A CA 1
ATOM 776 C C . ASP A 1 95 ? 29.688 4.121 -26.172 1.00 69.38 95 ASP A C 1
ATOM 778 O O . ASP A 1 95 ? 30.820 4.463 -26.512 1.00 69.38 95 ASP A O 1
ATOM 782 N N . GLN A 1 96 ? 29.027 3.174 -26.853 1.00 62.84 96 GLN A N 1
ATOM 783 C CA . GLN A 1 96 ? 29.562 2.513 -28.057 1.00 62.84 96 GLN A CA 1
ATOM 784 C C . GLN A 1 96 ? 29.492 3.385 -29.329 1.00 62.84 96 GLN A C 1
ATOM 786 O O . GLN A 1 96 ? 29.833 2.915 -30.415 1.00 62.84 96 GLN A O 1
ATOM 791 N N . GLY A 1 97 ? 29.080 4.654 -29.216 1.00 56.84 97 GLY A N 1
ATOM 792 C CA . GLY A 1 97 ? 29.274 5.674 -30.254 1.00 56.84 97 GLY A CA 1
ATOM 793 C C . GLY A 1 97 ? 28.407 5.530 -31.510 1.00 56.84 97 GLY A C 1
ATOM 794 O O . GLY A 1 97 ? 28.698 6.167 -32.517 1.00 56.84 97 GLY A O 1
ATOM 795 N N . THR A 1 98 ? 27.359 4.700 -31.481 1.00 60.34 98 THR A N 1
ATOM 796 C CA . THR A 1 98 ? 26.442 4.486 -32.625 1.00 60.34 98 THR A CA 1
ATOM 797 C C . THR A 1 98 ? 24.995 4.902 -32.355 1.00 60.34 98 THR A C 1
ATOM 799 O O . THR A 1 98 ? 24.187 4.925 -33.281 1.00 60.34 98 THR A O 1
ATOM 802 N N . PHE A 1 99 ? 24.658 5.267 -31.115 1.00 58.69 99 PHE A N 1
ATOM 803 C CA . PHE A 1 99 ? 23.321 5.717 -30.729 1.00 58.69 99 PHE A CA 1
ATOM 804 C C . PHE A 1 99 ? 23.302 7.240 -30.511 1.00 58.69 99 PHE A C 1
ATOM 806 O O . PHE A 1 99 ? 23.412 7.729 -29.389 1.00 58.69 99 PHE A O 1
ATOM 813 N N . ASP A 1 100 ? 23.147 7.998 -31.598 1.00 64.44 100 ASP A N 1
ATOM 814 C CA . ASP A 1 100 ? 22.838 9.432 -31.533 1.00 64.44 100 ASP A CA 1
ATOM 815 C C . ASP A 1 100 ? 21.339 9.606 -31.244 1.00 64.44 100 ASP A C 1
ATOM 817 O O . ASP A 1 100 ? 20.484 9.507 -32.132 1.00 64.44 100 ASP A O 1
ATOM 821 N N . VAL A 1 101 ? 20.988 9.843 -29.977 1.00 64.00 101 VAL A N 1
ATOM 822 C CA . VAL A 1 101 ? 19.611 10.191 -29.600 1.00 64.00 101 VAL A CA 1
ATOM 823 C C . VAL A 1 101 ? 19.364 11.646 -29.996 1.00 64.00 101 VAL A C 1
ATOM 825 O O . VAL A 1 101 ? 19.601 12.576 -29.228 1.00 64.00 101 VAL 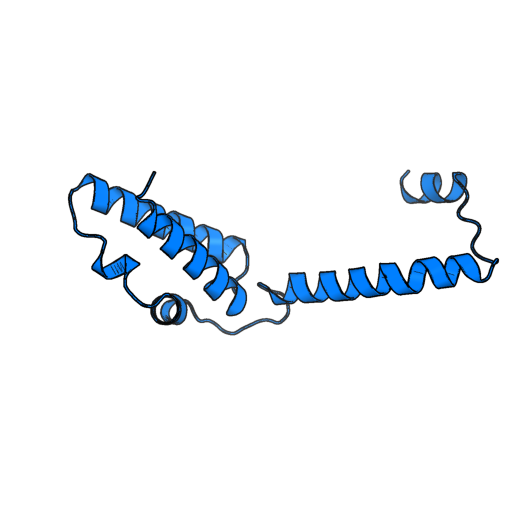A O 1
ATOM 828 N N . SER A 1 102 ? 18.906 11.855 -31.231 1.00 71.94 102 SER A N 1
ATOM 829 C CA . SER A 1 102 ? 18.536 13.189 -31.707 1.00 71.94 102 SER A CA 1
ATOM 830 C C . SER A 1 102 ? 17.174 13.621 -31.153 1.00 71.94 102 SER A C 1
ATOM 832 O O . SER A 1 102 ? 16.255 12.816 -30.989 1.00 71.94 102 SER A O 1
ATOM 834 N N . VAL A 1 103 ? 17.008 14.927 -30.924 1.00 72.06 103 VAL A N 1
ATOM 835 C CA . VAL A 1 103 ? 15.728 15.518 -30.483 1.00 72.06 103 VAL A CA 1
ATOM 836 C C . VAL A 1 103 ? 14.590 15.188 -31.462 1.00 72.06 103 VAL A C 1
ATOM 838 O O . VAL A 1 103 ? 13.454 14.985 -31.045 1.00 72.06 103 VAL A O 1
ATOM 841 N N . SER A 1 104 ? 14.902 15.038 -32.755 1.00 70.81 104 SER A N 1
ATOM 842 C CA . SER A 1 104 ? 13.944 14.616 -33.783 1.00 70.81 104 SER A CA 1
ATOM 843 C C . SER A 1 104 ? 13.390 13.205 -33.557 1.00 70.81 104 SER A C 1
ATOM 845 O O . SER A 1 104 ? 12.218 12.973 -33.838 1.00 70.81 104 SER A O 1
ATOM 847 N N . LEU A 1 105 ? 14.204 12.264 -33.068 1.00 73.50 105 LEU A N 1
ATOM 848 C CA . LEU A 1 105 ? 13.768 10.892 -32.788 1.00 73.50 105 LEU A CA 1
ATOM 849 C C . LEU A 1 105 ? 12.812 10.855 -31.589 1.00 73.50 105 LEU A C 1
ATOM 851 O O . LEU A 1 105 ? 11.794 10.171 -31.629 1.00 73.50 105 LEU A O 1
ATOM 855 N N . LEU A 1 106 ? 13.117 11.622 -30.540 1.00 76.88 106 LEU A N 1
ATOM 856 C CA . LEU A 1 106 ? 12.263 11.720 -29.355 1.00 76.88 106 LEU A CA 1
ATOM 857 C C . LEU A 1 106 ? 10.902 12.337 -29.696 1.00 76.88 106 LEU A C 1
ATOM 859 O O . LEU A 1 106 ? 9.875 11.824 -29.264 1.00 76.88 106 LEU A O 1
ATOM 863 N N . LEU A 1 107 ? 10.884 13.385 -30.522 1.00 76.56 107 LEU A N 1
ATOM 864 C CA . LEU A 1 107 ? 9.637 13.997 -30.986 1.00 76.56 107 LEU A CA 1
ATOM 865 C C . LEU A 1 107 ? 8.807 13.059 -31.877 1.00 76.56 107 LEU A C 1
ATOM 867 O O . LEU A 1 107 ? 7.587 13.116 -31.811 1.00 76.56 107 LEU A O 1
ATOM 871 N N . TYR A 1 108 ? 9.440 12.178 -32.661 1.00 79.88 108 TYR A N 1
ATOM 872 C CA . TYR A 1 108 ? 8.742 11.173 -33.477 1.00 79.88 108 TYR A CA 1
ATOM 873 C C . TYR A 1 108 ? 8.100 10.046 -32.652 1.00 79.88 108 TYR A C 1
ATOM 875 O O . TYR A 1 108 ? 7.092 9.490 -33.063 1.00 79.88 108 TYR A O 1
ATOM 883 N N . ILE A 1 109 ? 8.689 9.670 -31.513 1.00 77.94 109 ILE A N 1
ATOM 884 C CA . ILE A 1 109 ? 8.156 8.590 -30.663 1.00 77.94 109 ILE A CA 1
ATOM 885 C C . ILE A 1 109 ? 7.003 9.088 -29.771 1.00 77.94 109 ILE A C 1
ATOM 887 O O . ILE A 1 109 ? 6.144 8.297 -29.389 1.00 77.94 109 ILE A O 1
ATOM 891 N N . ILE A 1 110 ? 7.010 10.375 -29.403 1.00 77.81 110 ILE A N 1
ATOM 892 C CA . ILE A 1 110 ? 6.054 10.970 -28.450 1.00 77.81 110 ILE A CA 1
ATOM 893 C C . ILE A 1 110 ? 4.898 11.702 -29.164 1.00 77.81 110 ILE A C 1
ATOM 895 O O . ILE A 1 110 ? 3.837 11.878 -28.564 1.00 77.81 110 ILE A O 1
ATOM 899 N N . GLY A 1 111 ? 5.106 12.151 -30.406 1.00 56.66 111 GLY A N 1
ATOM 900 C CA . GLY A 1 111 ? 4.073 12.746 -31.265 1.00 56.66 111 GLY A CA 1
ATOM 901 C C . GLY A 1 111 ? 3.285 11.702 -32.039 1.00 56.66 111 GLY A C 1
ATOM 902 O O . GLY A 1 111 ? 2.072 11.938 -32.230 1.00 56.66 111 GLY A O 1
#

Foldseek 3Di:
DADPLQVVLLVVLLLVLLVLFAAPVVSVVVSVVVVVVRVVCVVVVHDCCVVSVPPSNVVSVVVRDDHDCCGGPNVVVVVVVVVVCCVVPVVVVVVVPPDDPDPVVVVVVVD

Radius of gyration: 22.14 Å; chains: 1; bounding box: 49×35×56 Å

Organism: Staphylococcus capitis (NCBI:txid29388)

pLDDT: mean 82.54, std 10.63, range [56.66, 94.31]